Protein AF-A0A3M1NVS5-F1 (afdb_monomer_lite)

pLDDT: mean 94.29, std 5.71, range [61.38, 98.75]

Radius of gyration: 15.38 Å; chains: 1; bounding box: 34×31×48 Å

Foldseek 3Di:
DDDDPFDKDFDVPFDFFKFWPDADPDLVVLVVVQVPCFFDDPPTDGGRMGPPDDASIWMWTQDPVLWIKIKHWHDKDWDWDQPDPVGTDIDIDTDIDMDTDPVNGRGD

Sequence (108 aa):
RGEILGVFFTSWNLTPMFSLLDEISTPDSARMQFDELTEIPDSTIFYPQATPVRENQIWAVKTLKDTYAKILILETRAFIDCSNAGGPTPIGEATFEWVHQPDGSRKF

Secondary structure (DSSP, 8-state):
-PPP--EEEE-GGG---EEEEEE-SSHHHHHHHHHH--B--TTPPPBSEEEEE-TTEEEEEE-TTS-EEEEEEEEEEEEEE--STT--EEEEEEEEEEEEETTS-SB-

Structure (mmCIF, N/CA/C/O backbone):
data_AF-A0A3M1NVS5-F1
#
_entry.id   AF-A0A3M1NVS5-F1
#
loop_
_atom_site.group_PDB
_atom_site.id
_atom_site.type_symbol
_atom_site.label_atom_id
_atom_site.label_alt_id
_atom_site.label_comp_id
_atom_site.label_asym_id
_atom_site.label_entity_id
_atom_site.label_seq_id
_atom_site.pdbx_PDB_ins_code
_atom_site.Cartn_x
_atom_site.Cartn_y
_atom_site.Cartn_z
_atom_site.occupancy
_atom_site.B_iso_or_equiv
_atom_site.auth_seq_id
_atom_site.auth_comp_id
_atom_site.auth_asym_id
_atom_site.auth_atom_id
_atom_site.pdbx_PDB_model_num
ATOM 1 N N . ARG A 1 1 ? 17.181 10.205 -22.465 1.00 61.38 1 ARG A N 1
ATOM 2 C CA . ARG A 1 1 ? 16.199 9.102 -22.309 1.00 61.38 1 ARG A CA 1
ATOM 3 C C . ARG A 1 1 ? 15.896 9.029 -20.817 1.00 61.38 1 ARG A C 1
ATOM 5 O O . ARG A 1 1 ? 16.861 9.045 -20.069 1.00 61.38 1 ARG A O 1
ATOM 12 N N . GLY A 1 2 ? 14.631 9.105 -20.397 1.00 73.81 2 GLY A N 1
ATOM 13 C CA . GLY A 1 2 ? 14.269 9.035 -18.973 1.00 73.81 2 GLY A CA 1
ATOM 14 C C . GLY A 1 2 ? 14.313 7.597 -18.452 1.00 73.81 2 GLY A C 1
ATOM 15 O O . GLY A 1 2 ? 14.165 6.666 -19.243 1.00 73.81 2 GLY A O 1
ATOM 16 N N . GLU A 1 3 ? 14.536 7.438 -17.152 1.00 81.19 3 GLU A N 1
ATOM 17 C CA . GLU A 1 3 ? 14.472 6.160 -16.437 1.00 81.19 3 GLU A CA 1
ATOM 18 C C . GLU A 1 3 ? 13.087 5.999 -15.795 1.00 81.19 3 GLU A C 1
ATOM 20 O O . GLU A 1 3 ? 12.532 6.964 -15.265 1.00 81.19 3 GLU A O 1
ATOM 25 N N . ILE A 1 4 ? 12.511 4.796 -15.862 1.00 84.19 4 ILE A N 1
ATOM 26 C CA . ILE A 1 4 ? 11.286 4.471 -15.125 1.00 84.19 4 ILE A CA 1
ATOM 27 C C . ILE A 1 4 ? 11.684 4.120 -13.694 1.00 84.19 4 ILE A C 1
ATOM 29 O O . ILE A 1 4 ? 12.402 3.150 -13.478 1.00 84.19 4 ILE A O 1
ATOM 33 N N . LEU A 1 5 ? 11.187 4.890 -12.726 1.00 86.69 5 LEU A N 1
ATOM 34 C CA . LEU A 1 5 ? 11.532 4.721 -11.309 1.00 86.69 5 LEU A CA 1
ATOM 35 C C . LEU A 1 5 ? 10.638 3.709 -10.568 1.00 86.69 5 LEU A C 1
ATOM 37 O O . LEU A 1 5 ? 10.929 3.364 -9.426 1.00 86.69 5 LEU A O 1
ATOM 41 N N . GLY A 1 6 ? 9.563 3.239 -11.207 1.00 92.12 6 GLY A N 1
ATOM 42 C CA . GLY A 1 6 ? 8.622 2.268 -10.649 1.00 92.12 6 GLY A CA 1
ATOM 43 C C . GLY A 1 6 ? 7.188 2.789 -10.581 1.00 92.12 6 GLY A C 1
ATOM 44 O O . GLY A 1 6 ? 6.820 3.748 -11.262 1.00 92.12 6 GLY A O 1
ATOM 45 N N . VAL A 1 7 ? 6.377 2.124 -9.761 1.00 95.75 7 VAL A N 1
ATOM 46 C CA . VAL A 1 7 ? 4.965 2.452 -9.541 1.00 95.75 7 VAL A CA 1
ATOM 47 C C . VAL A 1 7 ? 4.830 3.396 -8.349 1.00 95.75 7 VAL A C 1
ATOM 49 O O . VAL A 1 7 ? 5.565 3.289 -7.366 1.00 95.75 7 VAL A O 1
ATOM 52 N N . PHE A 1 8 ? 3.871 4.313 -8.422 1.00 95.62 8 PHE A N 1
ATOM 53 C CA . PHE A 1 8 ? 3.420 5.103 -7.283 1.00 95.62 8 PHE A CA 1
ATOM 54 C C . PHE A 1 8 ? 1.893 5.155 -7.270 1.00 95.62 8 PHE A C 1
ATOM 56 O O . PHE A 1 8 ? 1.256 5.108 -8.325 1.00 95.62 8 PHE A O 1
ATOM 63 N N . PHE A 1 9 ? 1.302 5.288 -6.086 1.00 95.75 9 PHE A N 1
ATOM 64 C CA . PHE A 1 9 ? -0.117 5.612 -5.952 1.00 95.75 9 PHE A CA 1
ATOM 65 C C . PHE A 1 9 ? -0.268 7.077 -5.578 1.00 95.75 9 PHE A C 1
ATOM 67 O O . PHE A 1 9 ? 0.508 7.615 -4.791 1.00 95.75 9 PHE A O 1
ATOM 74 N N . THR A 1 10 ? -1.278 7.732 -6.140 1.00 95.06 10 THR A N 1
ATOM 75 C CA . THR A 1 10 ? -1.627 9.111 -5.801 1.00 95.06 10 THR A CA 1
ATOM 76 C C . THR A 1 10 ? -3.112 9.208 -5.536 1.00 95.06 10 THR A C 1
ATOM 78 O O . THR A 1 10 ? -3.924 8.530 -6.167 1.00 95.06 10 THR A O 1
ATOM 81 N N . SER A 1 11 ? -3.472 10.073 -4.602 1.00 92.00 11 SER A N 1
ATOM 82 C CA . SER A 1 11 ? -4.860 10.389 -4.324 1.00 92.00 11 SER A CA 1
ATOM 83 C C . SER A 1 11 ? -5.385 11.445 -5.289 1.00 92.00 11 SER A C 1
ATOM 85 O O . SER A 1 11 ? -4.631 12.223 -5.888 1.00 92.00 11 SER A O 1
ATOM 87 N N . TRP A 1 12 ? -6.710 11.513 -5.395 1.00 86.94 12 TRP A N 1
ATOM 88 C CA . TRP A 1 12 ? -7.371 12.640 -6.037 1.00 86.94 12 TRP A CA 1
ATOM 89 C C . TRP A 1 12 ? -7.082 13.938 -5.263 1.00 86.94 12 TRP A C 1
ATOM 91 O O . TRP A 1 12 ? -7.169 13.975 -4.030 1.00 86.94 12 TRP A O 1
ATOM 101 N N . ASN A 1 13 ? -6.741 15.005 -5.991 1.00 88.75 13 ASN A N 1
ATOM 102 C CA . ASN A 1 13 ? -6.412 16.331 -5.451 1.00 88.75 13 ASN A CA 1
ATOM 103 C C . ASN A 1 13 ? -5.298 16.358 -4.382 1.00 88.75 13 ASN A C 1
ATOM 105 O O . ASN A 1 13 ? -5.264 17.286 -3.579 1.00 88.75 13 ASN A O 1
ATOM 109 N N . LEU A 1 14 ? -4.389 15.372 -4.355 1.00 89.44 14 LEU A N 1
ATOM 110 C CA . LEU A 1 14 ? -3.298 15.300 -3.368 1.00 89.44 14 LEU A CA 1
ATOM 111 C C . LEU A 1 14 ? -3.802 15.322 -1.912 1.00 89.44 14 LEU A C 1
ATOM 113 O O . LEU A 1 14 ? -3.171 15.880 -1.015 1.00 89.44 14 LEU A O 1
ATOM 117 N N . THR A 1 15 ? -4.954 14.704 -1.665 1.00 94.69 15 THR A N 1
ATOM 118 C CA . THR A 1 15 ? -5.447 14.495 -0.301 1.00 94.69 15 THR A CA 1
ATOM 119 C C . THR A 1 15 ? -4.551 13.474 0.412 1.00 94.69 15 THR A C 1
ATOM 121 O O . THR A 1 15 ? -4.272 12.428 -0.175 1.00 94.69 15 THR A O 1
ATOM 124 N N . PRO A 1 16 ? -4.099 13.698 1.654 1.00 96.38 16 PRO A N 1
ATOM 125 C CA . PRO A 1 16 ? -3.303 12.708 2.374 1.00 96.38 16 PRO A CA 1
ATOM 126 C C . PRO A 1 16 ? -4.084 11.407 2.618 1.00 96.38 16 PRO A C 1
ATOM 128 O O . PRO A 1 16 ? -5.024 11.386 3.411 1.00 96.38 16 PRO A O 1
ATOM 131 N N . MET A 1 17 ? -3.714 10.332 1.916 1.00 96.69 17 MET A N 1
ATOM 132 C CA . MET A 1 17 ? -4.447 9.058 1.907 1.00 96.69 17 MET A CA 1
ATOM 133 C C . MET A 1 17 ? -3.577 7.834 2.169 1.00 96.69 17 MET A C 1
ATOM 135 O O . MET A 1 17 ? -4.130 6.796 2.500 1.00 96.69 17 MET A O 1
ATOM 139 N N . PHE A 1 18 ? -2.253 7.922 2.062 1.00 98.25 18 PHE A N 1
ATOM 140 C CA . PHE A 1 18 ? -1.372 6.756 2.156 1.00 98.25 18 PHE A CA 1
ATOM 141 C C . PHE A 1 18 ? -0.403 6.883 3.324 1.00 98.25 18 PHE A C 1
ATOM 143 O O . PHE A 1 18 ? 0.165 7.949 3.541 1.00 98.25 18 PHE A O 1
ATOM 150 N N . SER A 1 19 ? -0.174 5.799 4.054 1.00 98.31 19 SER A N 1
ATOM 151 C CA . SER A 1 19 ? 0.908 5.712 5.032 1.00 98.31 19 SER A CA 1
ATOM 152 C C . SER A 1 19 ? 1.575 4.352 4.928 1.00 98.31 19 SER A C 1
ATOM 154 O O . SER A 1 19 ? 0.882 3.335 4.942 1.00 98.31 19 SER A O 1
ATOM 156 N N . LEU A 1 20 ? 2.899 4.332 4.783 1.00 98.38 20 LEU A N 1
ATOM 157 C CA . LEU A 1 20 ? 3.661 3.088 4.814 1.00 98.38 20 LEU A CA 1
ATOM 158 C C . LEU A 1 20 ? 3.703 2.614 6.264 1.00 98.38 20 LEU A C 1
ATOM 160 O O . LEU A 1 20 ? 4.201 3.335 7.129 1.00 98.38 20 LEU A O 1
ATOM 164 N N . LEU A 1 21 ? 3.151 1.433 6.523 1.00 97.94 21 LEU A N 1
ATOM 165 C CA . LEU A 1 21 ? 3.166 0.835 7.853 1.00 97.94 21 LEU A CA 1
ATOM 166 C C . LEU A 1 21 ? 4.392 -0.050 8.039 1.00 97.94 21 LEU A C 1
ATOM 168 O O . LEU A 1 21 ? 5.010 0.003 9.097 1.00 97.94 21 LEU A O 1
ATOM 172 N N . ASP A 1 22 ? 4.736 -0.834 7.017 1.00 97.75 22 ASP A N 1
ATOM 173 C CA . ASP A 1 22 ? 5.889 -1.728 7.054 1.00 97.75 22 ASP A CA 1
ATOM 174 C C . ASP A 1 22 ? 6.363 -2.109 5.639 1.00 97.75 22 ASP A C 1
ATOM 176 O O . ASP A 1 22 ? 5.595 -2.046 4.676 1.00 97.75 22 ASP A O 1
ATOM 180 N N . GLU A 1 23 ? 7.623 -2.522 5.522 1.00 97.81 23 GLU A N 1
ATOM 181 C CA . GLU A 1 23 ? 8.229 -3.103 4.318 1.00 97.81 23 GLU A CA 1
ATOM 182 C C . GLU A 1 23 ? 9.034 -4.335 4.734 1.00 97.81 23 GLU A C 1
ATOM 184 O O . GLU A 1 23 ? 10.103 -4.235 5.339 1.00 97.81 23 GLU A O 1
ATOM 189 N N . ILE A 1 24 ? 8.501 -5.513 4.414 1.00 97.88 24 ILE A N 1
ATOM 190 C CA . ILE A 1 24 ? 9.045 -6.788 4.871 1.00 97.88 24 ILE A CA 1
ATOM 191 C C . ILE A 1 24 ? 9.897 -7.422 3.764 1.00 97.88 24 ILE A C 1
ATOM 193 O O . ILE A 1 24 ? 9.633 -7.283 2.575 1.00 97.88 24 ILE A O 1
ATOM 197 N N . SER A 1 25 ? 10.953 -8.143 4.135 1.00 95.94 25 SER A N 1
ATOM 198 C CA . SER A 1 25 ? 11.918 -8.688 3.172 1.00 95.94 25 SER A CA 1
ATOM 199 C C . SER A 1 25 ? 11.422 -9.896 2.372 1.00 95.94 25 SER A C 1
ATOM 201 O O . SER A 1 25 ? 11.975 -10.176 1.309 1.00 95.94 25 SER A O 1
ATOM 203 N N . THR A 1 26 ? 10.417 -10.629 2.860 1.00 96.94 26 THR A N 1
ATOM 204 C CA . THR A 1 26 ? 9.912 -11.849 2.213 1.00 96.94 26 THR A CA 1
ATOM 205 C C . THR A 1 26 ? 8.391 -11.813 2.047 1.00 96.94 26 THR A C 1
ATOM 207 O O . THR A 1 26 ? 7.701 -11.281 2.922 1.00 96.94 26 THR A O 1
ATOM 210 N N . PRO A 1 27 ? 7.846 -12.430 0.981 1.00 97.69 27 PRO A N 1
ATOM 211 C CA . PRO A 1 27 ? 6.399 -12.501 0.775 1.00 97.69 27 PRO A CA 1
ATOM 212 C C . PRO A 1 27 ? 5.645 -13.197 1.911 1.00 97.69 27 PRO A C 1
ATOM 214 O O . PRO A 1 27 ? 4.604 -12.709 2.344 1.00 97.69 27 PRO A O 1
ATOM 217 N N . ASP A 1 28 ? 6.178 -14.306 2.431 1.00 98.00 28 ASP A N 1
ATOM 218 C CA . ASP A 1 28 ? 5.518 -15.072 3.496 1.00 98.00 28 ASP A CA 1
ATOM 219 C C . ASP A 1 28 ? 5.439 -14.269 4.800 1.00 98.00 28 ASP A C 1
ATOM 221 O O . ASP A 1 28 ? 4.384 -14.203 5.431 1.00 98.00 28 ASP A O 1
ATOM 225 N N . SER A 1 29 ? 6.533 -13.604 5.189 1.00 98.12 29 SER A N 1
ATOM 226 C CA . SER A 1 29 ? 6.535 -12.748 6.378 1.00 98.12 29 SER A CA 1
ATOM 227 C C . SER A 1 29 ? 5.674 -11.500 6.181 1.00 98.12 29 SER A C 1
ATOM 229 O O . SER A 1 29 ? 5.037 -11.061 7.132 1.00 98.12 29 SER A O 1
ATOM 231 N N . ALA A 1 30 ? 5.603 -10.956 4.962 1.00 98.44 30 ALA A N 1
ATOM 232 C CA . ALA A 1 30 ? 4.740 -9.818 4.659 1.00 98.44 30 ALA A CA 1
ATOM 233 C C . ALA A 1 30 ? 3.254 -10.171 4.784 1.00 98.44 30 ALA A C 1
ATOM 235 O O . ALA A 1 30 ? 2.492 -9.403 5.364 1.00 98.44 30 ALA A O 1
ATOM 236 N N . ARG A 1 31 ? 2.849 -11.351 4.296 1.00 98.50 31 ARG A N 1
ATOM 237 C CA . ARG A 1 31 ? 1.481 -11.867 4.462 1.00 98.50 31 ARG A CA 1
ATOM 238 C C . ARG A 1 31 ? 1.138 -12.101 5.925 1.00 98.50 31 ARG A C 1
ATOM 240 O O . ARG A 1 31 ? 0.106 -11.630 6.381 1.00 98.50 31 ARG A O 1
ATOM 247 N N . MET A 1 32 ? 2.032 -12.742 6.675 1.00 98.38 32 MET A N 1
ATOM 248 C CA . MET A 1 32 ? 1.837 -12.956 8.111 1.00 98.38 32 MET A CA 1
ATOM 249 C C . MET A 1 32 ? 1.671 -11.626 8.864 1.00 98.38 32 MET A C 1
ATOM 251 O O . MET A 1 32 ? 0.706 -11.458 9.601 1.00 98.38 32 MET A O 1
ATOM 255 N N . GLN A 1 33 ? 2.548 -10.646 8.612 1.00 98.31 33 GLN A N 1
ATOM 256 C CA . GLN A 1 33 ? 2.451 -9.313 9.216 1.00 98.31 33 GLN A CA 1
ATOM 257 C C . GLN A 1 33 ? 1.169 -8.578 8.791 1.00 98.31 33 GLN A C 1
ATOM 259 O O . GLN A 1 33 ? 0.560 -7.867 9.591 1.00 98.31 33 GLN A O 1
ATOM 264 N N . PHE A 1 34 ? 0.744 -8.742 7.536 1.00 98.56 34 PHE A N 1
ATOM 265 C CA . PHE A 1 34 ? -0.506 -8.181 7.038 1.00 98.56 34 PHE A CA 1
ATOM 266 C C . PHE A 1 34 ? -1.714 -8.776 7.759 1.00 98.56 34 PHE A C 1
ATOM 268 O O . PHE A 1 34 ? -2.584 -8.013 8.173 1.00 98.56 34 PHE A O 1
ATOM 275 N N . ASP A 1 35 ? -1.758 -10.090 7.960 1.00 98.19 35 ASP A N 1
ATOM 276 C CA . ASP A 1 35 ? -2.845 -10.775 8.663 1.00 98.19 35 ASP A CA 1
ATOM 277 C C . ASP A 1 35 ? -2.896 -10.388 10.151 1.00 98.19 35 ASP A C 1
ATOM 279 O O . ASP A 1 35 ? -3.974 -10.108 10.678 1.00 98.19 35 ASP A O 1
ATOM 283 N N . GLU A 1 36 ? -1.737 -10.283 10.807 1.00 97.75 36 GLU A N 1
ATOM 284 C CA . GLU A 1 36 ? -1.607 -9.909 12.224 1.00 97.75 36 GLU A CA 1
ATOM 285 C C . GLU A 1 36 ? -1.881 -8.420 12.507 1.00 97.75 36 GLU A C 1
ATOM 287 O O . GLU A 1 36 ? -2.163 -8.044 13.647 1.00 97.75 36 GLU A O 1
ATOM 292 N N . LEU A 1 37 ? -1.832 -7.551 11.492 1.00 97.50 37 LEU A N 1
ATOM 293 C CA . LEU A 1 37 ? -2.135 -6.127 11.639 1.00 97.50 37 LEU A CA 1
ATOM 294 C C . LEU A 1 37 ? -3.640 -5.905 11.869 1.00 97.50 37 LEU A C 1
ATOM 296 O O . LEU A 1 37 ? -4.412 -5.732 10.923 1.00 97.50 37 LEU A O 1
ATOM 300 N N . THR A 1 38 ? -4.065 -5.860 13.128 1.00 97.06 38 THR A N 1
ATOM 301 C CA . THR A 1 38 ? -5.480 -5.685 13.504 1.00 97.06 38 THR A CA 1
ATOM 302 C C . THR A 1 38 ? -5.916 -4.229 13.647 1.00 97.06 38 THR A C 1
ATOM 304 O O . THR A 1 38 ? -7.105 -3.966 13.778 1.00 97.06 38 THR A O 1
ATOM 307 N N . GLU A 1 39 ? -4.990 -3.268 13.672 1.00 97.50 39 GLU A N 1
ATOM 308 C CA . GLU A 1 39 ? -5.315 -1.854 13.885 1.00 97.50 39 GLU A CA 1
ATOM 309 C C . GLU A 1 39 ? -4.285 -0.919 13.237 1.00 97.50 39 GLU A C 1
ATOM 311 O O . GLU A 1 39 ? -3.082 -1.166 13.303 1.00 97.50 39 GLU A O 1
ATOM 316 N N . ILE A 1 40 ? -4.750 0.182 12.640 1.00 97.12 40 ILE A N 1
ATOM 317 C CA . ILE A 1 40 ? -3.886 1.302 12.245 1.00 97.12 40 ILE A CA 1
ATOM 318 C C . ILE A 1 40 ? -3.640 2.187 13.478 1.00 97.12 40 ILE A C 1
ATOM 320 O O . ILE A 1 40 ? -4.608 2.727 14.018 1.00 97.12 40 ILE A O 1
ATOM 324 N N . PRO A 1 41 ? -2.382 2.427 13.893 1.00 95.00 41 PRO A N 1
ATOM 325 C CA . PRO A 1 41 ? -2.083 3.301 15.026 1.00 95.00 41 PRO A CA 1
ATOM 326 C C . PRO A 1 41 ? -2.682 4.707 14.883 1.00 95.00 41 PRO A C 1
ATOM 328 O O . PRO A 1 41 ? -2.671 5.305 13.806 1.00 95.00 41 PRO A O 1
ATOM 331 N N . ASP A 1 42 ? -3.150 5.300 15.982 1.00 93.56 42 ASP A N 1
ATOM 332 C CA . ASP A 1 42 ? -3.669 6.678 15.966 1.00 93.56 42 ASP A CA 1
ATOM 333 C C . ASP A 1 42 ? -2.618 7.706 15.519 1.00 93.56 42 ASP A C 1
ATOM 335 O O . ASP A 1 42 ? -2.952 8.695 14.863 1.00 93.56 42 ASP A O 1
ATOM 339 N N . SER A 1 43 ? -1.342 7.429 15.802 1.00 95.31 43 SER A N 1
ATOM 340 C CA . SER A 1 43 ? -0.185 8.245 15.425 1.00 95.31 43 SER A CA 1
ATOM 341 C C . SER A 1 43 ? 0.200 8.167 13.942 1.00 95.31 43 SER A C 1
ATOM 343 O O . SER A 1 43 ? 1.116 8.876 13.526 1.00 95.31 43 SER A O 1
ATOM 345 N N . THR A 1 44 ? -0.466 7.335 13.133 1.00 96.94 44 THR A N 1
ATOM 346 C CA . THR A 1 44 ? -0.162 7.177 11.704 1.00 96.94 44 THR A CA 1
ATOM 347 C C . THR A 1 44 ? -0.335 8.492 10.939 1.00 96.94 44 THR A C 1
ATOM 349 O O . THR A 1 44 ? -1.419 9.081 10.903 1.00 96.94 44 THR A O 1
ATOM 352 N N . ILE A 1 45 ? 0.742 8.929 10.282 1.00 97.38 45 ILE A N 1
ATOM 353 C CA . ILE A 1 45 ? 0.780 10.127 9.435 1.00 97.38 45 ILE A CA 1
ATOM 354 C C . ILE A 1 45 ? 0.515 9.714 7.988 1.00 97.38 45 ILE A C 1
ATOM 356 O O . ILE A 1 45 ? 1.194 8.838 7.455 1.00 97.38 45 ILE A O 1
ATOM 360 N N . PHE A 1 46 ? -0.459 10.360 7.349 1.00 97.19 46 PHE A N 1
ATOM 361 C CA . PHE A 1 46 ? -0.820 10.102 5.957 1.00 97.19 46 PHE A CA 1
ATOM 362 C C . PHE A 1 46 ? -0.191 11.131 5.015 1.00 97.19 46 PHE A C 1
ATOM 364 O O . PHE A 1 46 ? -0.039 12.305 5.353 1.00 97.19 46 PHE A O 1
ATOM 371 N N . TYR A 1 47 ? 0.106 10.682 3.802 1.00 97.44 47 TYR A N 1
ATOM 372 C CA . TYR A 1 47 ? 0.718 11.431 2.715 1.00 97.44 47 TYR A CA 1
ATOM 373 C C . TYR A 1 47 ? -0.146 11.335 1.452 1.00 97.44 47 TYR A C 1
ATOM 375 O O . TYR A 1 47 ? -0.926 10.391 1.291 1.00 97.44 47 TYR A O 1
ATOM 383 N N . PRO A 1 48 ? -0.051 12.311 0.535 1.00 96.62 48 PRO A N 1
ATOM 384 C CA . PRO A 1 48 ? -0.849 12.311 -0.692 1.00 96.62 48 PRO A CA 1
ATOM 385 C C . PRO A 1 48 ? -0.466 11.208 -1.683 1.00 96.62 48 PRO A C 1
ATOM 387 O O . PRO A 1 48 ? -1.241 10.897 -2.588 1.00 96.62 48 PRO A O 1
ATOM 390 N N . GLN A 1 49 ? 0.725 10.632 -1.526 1.00 96.31 49 GLN A N 1
ATOM 391 C CA . GLN A 1 49 ? 1.292 9.655 -2.444 1.00 96.31 49 GLN A CA 1
ATOM 392 C C . GLN A 1 49 ? 1.933 8.500 -1.678 1.00 96.31 49 GLN A C 1
ATOM 394 O O . GLN A 1 49 ? 2.558 8.715 -0.641 1.00 96.31 49 GLN A O 1
ATOM 399 N N . ALA A 1 50 ? 1.817 7.297 -2.235 1.00 96.88 50 ALA A N 1
ATOM 400 C CA . ALA A 1 50 ? 2.660 6.158 -1.903 1.00 96.88 50 ALA A CA 1
ATOM 401 C C . ALA A 1 50 ? 3.758 6.079 -2.967 1.00 96.88 50 ALA A C 1
ATOM 403 O O . ALA A 1 50 ? 3.473 5.753 -4.120 1.00 96.88 50 ALA A O 1
ATOM 404 N N . THR A 1 51 ? 4.989 6.460 -2.622 1.00 93.44 51 THR A N 1
ATOM 405 C CA . THR A 1 51 ? 6.103 6.499 -3.578 1.00 93.44 51 THR A CA 1
ATOM 406 C C . THR A 1 51 ? 7.436 6.139 -2.906 1.00 93.44 51 THR A C 1
ATOM 408 O O . THR A 1 51 ? 7.813 6.802 -1.937 1.00 93.44 51 THR A O 1
ATOM 411 N N . PRO A 1 52 ? 8.165 5.115 -3.397 1.00 93.00 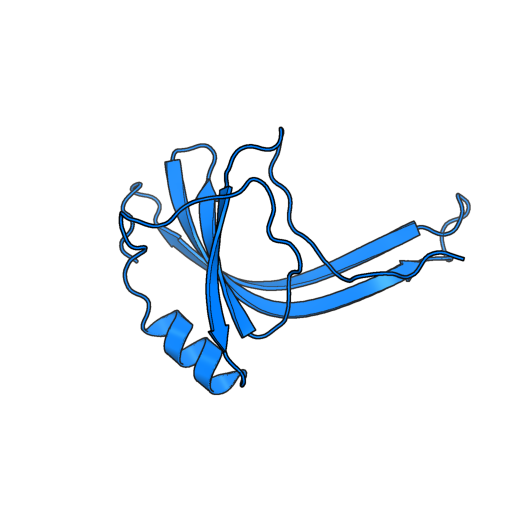52 PRO A N 1
ATOM 412 C CA . PRO A 1 52 ? 7.739 4.126 -4.395 1.00 93.00 52 PRO A CA 1
ATOM 413 C C . PRO A 1 52 ? 6.787 3.074 -3.797 1.00 93.00 52 PRO A C 1
ATOM 415 O O . PRO A 1 52 ? 6.855 2.780 -2.606 1.00 93.00 52 PRO A O 1
ATOM 418 N N . VAL A 1 53 ? 5.953 2.468 -4.644 1.00 97.19 53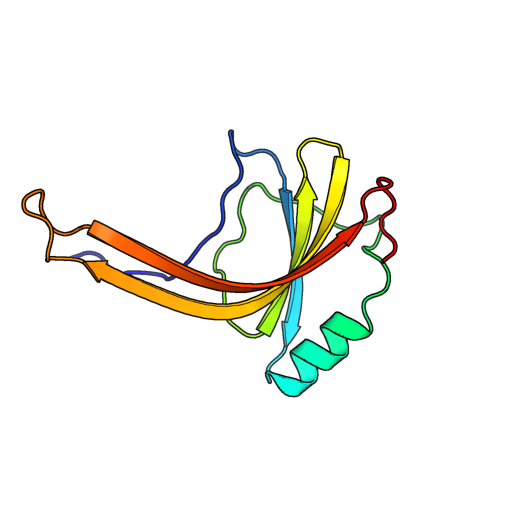 VAL A N 1
ATOM 419 C CA . VAL A 1 53 ? 5.202 1.242 -4.327 1.00 97.19 53 VAL A CA 1
ATOM 420 C C . VAL A 1 53 ? 6.050 0.038 -4.737 1.00 97.19 53 VAL A C 1
ATOM 422 O O . VAL A 1 53 ? 6.473 -0.067 -5.893 1.00 97.19 53 VAL A O 1
ATOM 425 N N . ARG A 1 54 ? 6.312 -0.865 -3.791 1.00 97.44 54 ARG A N 1
ATOM 426 C CA . ARG A 1 54 ? 7.143 -2.066 -3.961 1.00 97.44 54 ARG A CA 1
ATOM 427 C C . ARG A 1 54 ? 6.482 -3.282 -3.330 1.00 97.44 54 ARG A C 1
ATOM 429 O O . ARG A 1 54 ? 5.640 -3.138 -2.450 1.00 97.44 54 ARG A O 1
ATOM 436 N N . GLU A 1 55 ? 6.887 -4.461 -3.786 1.00 98.31 55 GLU A N 1
ATOM 437 C CA . GLU A 1 55 ? 6.483 -5.744 -3.207 1.00 98.31 55 GLU A CA 1
ATOM 438 C C . GLU A 1 55 ? 6.751 -5.788 -1.699 1.00 98.31 55 GLU A C 1
ATOM 440 O O . GLU A 1 55 ? 7.702 -5.176 -1.212 1.00 98.31 55 GLU A O 1
ATOM 445 N N . ASN A 1 56 ? 5.909 -6.525 -0.974 1.00 98.56 56 ASN A N 1
ATOM 446 C CA . ASN A 1 56 ? 6.004 -6.758 0.470 1.00 98.56 56 ASN A CA 1
ATOM 447 C C . ASN A 1 56 ? 5.850 -5.503 1.348 1.00 98.56 56 ASN A C 1
ATOM 449 O O . ASN A 1 56 ? 6.132 -5.542 2.547 1.00 98.56 56 ASN A O 1
ATOM 453 N N . GLN A 1 57 ? 5.376 -4.396 0.774 1.00 98.75 57 GLN A N 1
ATOM 454 C CA . GLN A 1 57 ? 4.972 -3.221 1.537 1.00 98.75 57 GLN A CA 1
ATOM 455 C C . GLN A 1 57 ? 3.525 -3.343 2.012 1.00 98.75 57 GLN A C 1
ATOM 457 O O . GLN A 1 57 ? 2.631 -3.696 1.236 1.00 98.75 57 GLN A O 1
ATOM 462 N N . ILE A 1 58 ? 3.289 -2.961 3.265 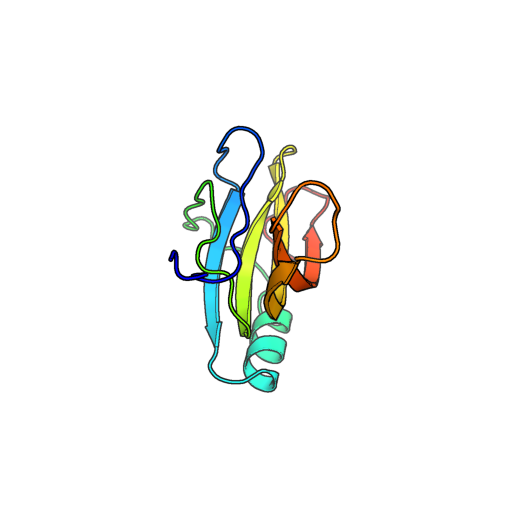1.00 98.62 58 ILE A N 1
ATOM 463 C CA . ILE A 1 58 ? 1.959 -2.823 3.850 1.00 98.62 58 ILE A CA 1
ATOM 464 C C . ILE A 1 58 ? 1.648 -1.338 3.994 1.00 98.62 58 ILE A C 1
ATOM 466 O O . ILE A 1 58 ? 2.369 -0.594 4.661 1.00 98.62 58 ILE A O 1
ATOM 470 N N . TRP A 1 59 ? 0.542 -0.905 3.398 1.00 98.62 59 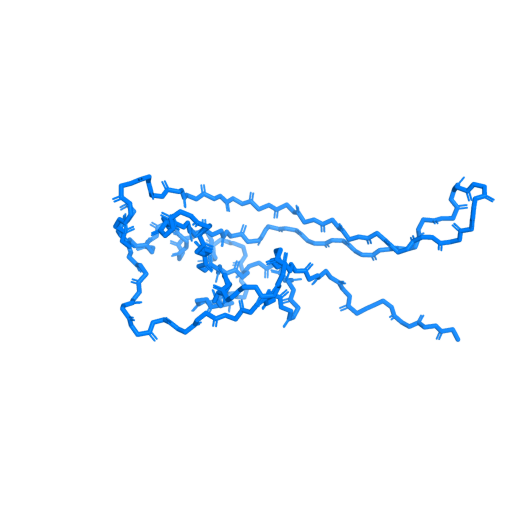TRP A N 1
ATOM 471 C CA . TRP A 1 59 ? 0.103 0.484 3.442 1.00 98.62 59 TRP A CA 1
ATOM 472 C C . TRP A 1 59 ? -1.236 0.612 4.158 1.00 98.62 59 TRP A C 1
ATOM 474 O O . TRP A 1 59 ? -2.183 -0.114 3.858 1.00 98.62 59 TRP A O 1
ATOM 484 N N . ALA A 1 60 ? -1.347 1.599 5.044 1.00 98.31 60 ALA A N 1
ATOM 485 C CA . ALA A 1 60 ? -2.631 2.145 5.452 1.00 98.31 60 ALA A CA 1
ATOM 486 C C . ALA A 1 60 ? -3.156 3.074 4.356 1.00 98.31 60 ALA A C 1
ATOM 488 O O . ALA A 1 60 ? -2.441 3.956 3.871 1.00 98.31 60 ALA A O 1
ATOM 489 N N . VAL A 1 61 ? -4.433 2.915 4.021 1.00 97.38 61 VAL A N 1
ATOM 490 C CA . VAL A 1 61 ? -5.149 3.747 3.059 1.00 97.38 61 VAL A CA 1
ATOM 491 C C . VAL A 1 61 ? -6.347 4.391 3.743 1.00 97.38 61 VAL A C 1
ATOM 493 O O . VAL A 1 61 ? -7.236 3.707 4.246 1.00 97.38 61 VAL A O 1
ATOM 496 N N . LYS A 1 62 ? -6.390 5.721 3.744 1.00 96.19 62 LYS A N 1
ATOM 497 C CA . LYS A 1 62 ? -7.536 6.505 4.199 1.00 96.19 62 LYS A CA 1
ATOM 498 C C . LYS A 1 62 ? -8.393 6.899 3.000 1.00 96.19 62 LYS A C 1
ATOM 500 O O . LYS A 1 62 ? -7.919 7.525 2.057 1.00 96.19 62 LYS A O 1
ATOM 505 N N . THR A 1 63 ? -9.668 6.539 3.037 1.00 92.88 63 THR A N 1
ATOM 506 C CA . THR A 1 63 ? -10.639 6.863 1.982 1.00 92.88 63 THR A CA 1
ATOM 507 C C . THR A 1 63 ? -11.174 8.294 2.112 1.00 92.88 63 THR A C 1
ATOM 509 O O . THR A 1 63 ? -11.110 8.905 3.177 1.00 92.88 63 THR A O 1
ATOM 512 N N . LEU A 1 64 ? -11.819 8.803 1.055 1.00 91.00 64 LEU A N 1
ATOM 513 C CA . LEU A 1 64 ? -12.523 10.099 1.074 1.00 91.00 64 LEU A CA 1
ATOM 514 C C . LEU A 1 64 ? -13.680 10.180 2.083 1.00 91.00 64 LEU A C 1
ATOM 516 O O . LEU A 1 64 ? -14.142 11.275 2.383 1.00 91.00 64 LEU A O 1
ATOM 520 N N . LYS A 1 65 ? -14.177 9.038 2.570 1.00 91.81 65 LYS A N 1
ATOM 521 C CA . LYS A 1 65 ? -15.272 8.961 3.549 1.00 91.81 65 LYS A CA 1
ATOM 522 C C . LYS A 1 65 ? -14.765 8.777 4.982 1.00 91.81 65 LYS A C 1
ATOM 524 O O . LYS A 1 65 ? -15.518 8.306 5.823 1.00 91.81 65 LYS A O 1
ATOM 529 N N . ASP A 1 66 ? -13.485 9.057 5.228 1.00 90.69 66 ASP A N 1
ATOM 530 C CA . ASP A 1 66 ? -12.816 8.835 6.516 1.00 90.69 66 ASP A CA 1
ATOM 531 C C . ASP A 1 66 ? -12.874 7.376 7.023 1.00 90.69 66 ASP A C 1
ATOM 533 O O . ASP A 1 66 ? -12.678 7.115 8.203 1.00 90.69 66 ASP A O 1
ATOM 537 N N . THR A 1 67 ? -13.078 6.408 6.121 1.00 96.12 67 THR A N 1
ATOM 538 C CA . THR A 1 67 ? -12.881 4.973 6.405 1.00 96.12 67 THR A CA 1
ATOM 539 C C . THR A 1 67 ? -11.468 4.523 6.055 1.00 96.12 67 THR A C 1
ATOM 541 O O . THR A 1 67 ? -10.798 5.184 5.252 1.00 96.12 67 THR A O 1
ATOM 544 N N . TYR A 1 68 ? -11.029 3.402 6.624 1.00 97.31 68 TYR A N 1
ATOM 545 C CA . TYR A 1 68 ? -9.655 2.925 6.522 1.00 97.31 68 TYR A CA 1
ATOM 546 C C . TYR A 1 68 ? -9.567 1.560 5.845 1.00 97.31 68 TYR A C 1
ATOM 548 O O . TYR A 1 68 ? -10.456 0.722 5.969 1.00 97.31 68 TYR A O 1
ATOM 556 N N . ALA A 1 69 ? -8.470 1.329 5.139 1.00 97.50 69 ALA A N 1
ATOM 557 C CA . ALA A 1 69 ? -8.086 0.029 4.622 1.00 97.50 69 ALA A CA 1
ATOM 558 C C . ALA A 1 69 ? -6.601 -0.223 4.894 1.00 97.50 69 ALA A C 1
ATOM 560 O O . ALA A 1 69 ? -5.822 0.722 5.044 1.00 97.50 69 ALA A O 1
ATOM 561 N N . LYS A 1 70 ? -6.207 -1.492 4.916 1.00 98.00 70 LYS A N 1
ATOM 562 C CA . LYS A 1 70 ? -4.815 -1.911 4.745 1.00 98.00 70 LYS A CA 1
ATOM 563 C C . LYS A 1 70 ? -4.681 -2.605 3.397 1.00 98.00 70 LYS A C 1
ATOM 565 O O . LYS A 1 70 ? -5.592 -3.329 2.993 1.00 98.00 70 LYS A O 1
ATOM 570 N N . ILE A 1 71 ? -3.561 -2.391 2.716 1.00 98.56 71 ILE A N 1
ATOM 571 C CA . ILE A 1 71 ? -3.201 -3.132 1.505 1.00 98.56 71 ILE A CA 1
ATOM 572 C C . ILE A 1 71 ? -1.812 -3.748 1.656 1.00 98.56 71 ILE A C 1
ATOM 574 O O . ILE A 1 71 ? -0.934 -3.119 2.245 1.00 98.56 71 ILE A O 1
ATOM 578 N N . LEU A 1 72 ? -1.620 -4.945 1.107 1.00 98.75 72 LEU A N 1
ATOM 579 C CA . LEU A 1 72 ? -0.319 -5.595 0.958 1.00 98.75 72 LEU A CA 1
ATOM 580 C C . LEU A 1 72 ? 0.019 -5.670 -0.527 1.00 98.75 72 LEU A C 1
ATOM 582 O O . LEU A 1 72 ? -0.725 -6.267 -1.305 1.00 98.75 72 LEU A O 1
ATOM 586 N N . ILE A 1 73 ? 1.147 -5.086 -0.921 1.00 98.75 73 ILE A N 1
ATOM 587 C CA . ILE A 1 73 ? 1.607 -5.119 -2.309 1.00 98.75 73 ILE A CA 1
ATOM 588 C C . ILE A 1 73 ? 2.254 -6.472 -2.602 1.00 98.75 73 ILE A C 1
ATOM 590 O O . ILE A 1 73 ? 3.240 -6.847 -1.971 1.00 98.75 73 ILE A O 1
ATOM 594 N N . LEU A 1 74 ? 1.714 -7.186 -3.586 1.00 98.38 74 LEU A N 1
ATOM 595 C CA . LEU A 1 74 ? 2.192 -8.506 -3.995 1.00 98.38 74 LEU A CA 1
ATOM 596 C C . LEU A 1 74 ? 3.153 -8.446 -5.181 1.00 98.38 74 LEU A C 1
ATOM 598 O O . LEU A 1 74 ? 4.097 -9.220 -5.237 1.00 98.38 74 LEU A O 1
ATOM 602 N N . GLU A 1 75 ? 2.891 -7.555 -6.134 1.00 98.00 75 GLU A N 1
ATOM 603 C CA . GLU A 1 75 ? 3.686 -7.418 -7.355 1.00 98.00 75 GLU A CA 1
ATOM 604 C C . GLU A 1 75 ? 3.594 -5.980 -7.861 1.00 98.00 75 GLU A C 1
ATOM 606 O O . GLU A 1 75 ? 2.519 -5.373 -7.799 1.00 98.00 75 GLU A O 1
ATOM 611 N N . THR A 1 76 ? 4.691 -5.448 -8.406 1.00 97.50 76 THR A N 1
ATOM 612 C CA . THR A 1 76 ? 4.667 -4.207 -9.188 1.00 97.50 76 THR A CA 1
ATOM 613 C C . THR A 1 76 ? 5.410 -4.363 -10.509 1.00 97.50 76 THR A C 1
ATOM 615 O O . THR A 1 76 ? 6.453 -5.007 -10.597 1.00 97.50 76 THR A O 1
ATOM 618 N N . ARG A 1 77 ? 4.882 -3.750 -11.572 1.00 96.06 77 ARG A N 1
ATOM 619 C CA . ARG A 1 77 ? 5.530 -3.693 -12.888 1.00 96.06 77 ARG A CA 1
ATOM 620 C C . ARG A 1 77 ? 5.459 -2.281 -13.424 1.00 96.06 77 ARG A C 1
ATOM 622 O O . ARG A 1 77 ? 4.417 -1.641 -13.355 1.00 96.06 77 ARG A O 1
ATOM 629 N N . ALA A 1 78 ? 6.558 -1.793 -13.984 1.00 94.19 78 ALA A N 1
ATOM 630 C CA . ALA A 1 78 ? 6.587 -0.495 -14.637 1.00 94.19 78 ALA A CA 1
ATOM 631 C C . ALA A 1 78 ? 7.345 -0.604 -15.961 1.00 94.19 78 ALA A C 1
ATOM 633 O O . ALA A 1 78 ? 8.480 -1.081 -15.998 1.00 94.19 78 ALA A O 1
ATOM 634 N N . PHE A 1 79 ? 6.711 -0.201 -17.058 1.00 91.50 79 PHE A N 1
ATOM 635 C CA . PHE A 1 79 ? 7.256 -0.358 -18.406 1.00 91.50 79 PHE A CA 1
ATOM 636 C C . PHE A 1 79 ? 6.753 0.739 -19.347 1.00 91.50 79 PHE A C 1
ATOM 638 O O . PHE A 1 79 ? 5.825 1.482 -19.033 1.00 91.50 79 PHE A O 1
ATOM 645 N N . ILE A 1 80 ? 7.399 0.865 -20.508 1.00 91.19 80 ILE A N 1
ATOM 646 C CA . ILE A 1 80 ? 6.923 1.725 -21.593 1.00 91.19 80 ILE A CA 1
ATOM 647 C C . ILE A 1 80 ? 6.151 0.861 -22.584 1.00 91.19 80 ILE A C 1
ATOM 649 O O . ILE A 1 80 ? 6.729 -0.035 -23.200 1.00 91.19 80 ILE A O 1
ATOM 653 N N . ASP A 1 81 ? 4.874 1.162 -22.772 1.00 89.88 81 ASP A N 1
ATOM 654 C CA . ASP A 1 81 ? 4.076 0.603 -23.853 1.00 89.88 81 ASP A CA 1
ATOM 655 C C . ASP A 1 81 ? 4.265 1.436 -25.130 1.00 89.88 81 ASP A C 1
ATOM 657 O O . ASP A 1 81 ? 3.953 2.627 -25.174 1.00 89.88 81 ASP A O 1
ATOM 661 N N . CYS A 1 82 ? 4.792 0.803 -26.177 1.00 89.81 82 CYS A N 1
ATOM 662 C CA . CYS A 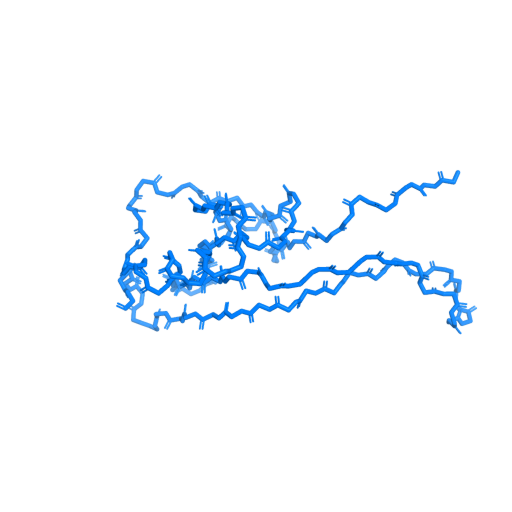1 82 ? 4.995 1.402 -27.498 1.00 89.81 82 CYS A CA 1
ATOM 663 C C . CYS A 1 82 ? 3.951 0.944 -28.532 1.00 89.81 82 CYS A C 1
ATOM 665 O O . CYS A 1 82 ? 4.108 1.245 -29.714 1.00 89.81 82 CYS A O 1
ATOM 667 N N . SER A 1 83 ? 2.930 0.182 -28.129 1.00 88.75 83 SER A N 1
ATOM 668 C CA . SER A 1 83 ? 1.941 -0.399 -29.046 1.00 88.75 83 SER A CA 1
ATOM 669 C C . SER A 1 83 ? 0.890 0.606 -29.538 1.00 88.75 83 SER A C 1
ATOM 671 O O . SER A 1 83 ? 0.296 0.408 -30.598 1.00 88.75 83 SER A O 1
ATOM 673 N N . ASN A 1 84 ? 0.692 1.715 -28.818 1.00 82.38 84 ASN A N 1
ATOM 674 C CA . ASN A 1 84 ? -0.268 2.756 -29.177 1.00 82.38 84 ASN A CA 1
ATOM 675 C C . ASN A 1 84 ? 0.264 3.713 -30.257 1.00 82.38 84 ASN A C 1
ATOM 677 O O . ASN A 1 84 ? 1.371 4.244 -30.164 1.00 82.38 84 ASN A O 1
ATOM 681 N N . ALA A 1 85 ? -0.587 4.041 -31.236 1.00 79.25 85 ALA A N 1
ATOM 682 C CA . ALA A 1 85 ? -0.268 4.971 -32.329 1.00 79.25 85 ALA A CA 1
ATOM 683 C C . ALA A 1 85 ? 0.066 6.408 -31.864 1.00 79.25 85 ALA A C 1
ATOM 685 O O . ALA A 1 85 ? 0.649 7.179 -32.622 1.00 79.25 85 ALA A O 1
ATOM 686 N N . GLY A 1 86 ? -0.291 6.769 -30.624 1.00 84.31 86 GLY A N 1
ATOM 687 C CA . GLY A 1 86 ? -0.003 8.069 -30.006 1.00 84.31 86 GLY A CA 1
ATOM 688 C C . GLY A 1 86 ? 1.408 8.218 -29.421 1.00 84.31 86 GLY A C 1
ATOM 689 O O . GLY A 1 86 ? 1.753 9.310 -28.975 1.00 84.31 86 GLY A O 1
ATOM 690 N N . GLY A 1 87 ? 2.225 7.158 -29.436 1.00 83.75 87 GLY A N 1
ATOM 691 C CA . GLY A 1 87 ? 3.603 7.165 -28.939 1.00 83.75 87 GLY A CA 1
ATOM 692 C C . GLY A 1 87 ? 3.810 6.409 -27.616 1.00 83.75 87 GLY A C 1
ATOM 693 O O . GLY A 1 87 ? 2.864 5.850 -27.058 1.00 83.75 87 GLY A O 1
ATOM 694 N N . PRO A 1 88 ? 5.062 6.365 -27.115 1.00 87.69 88 PRO A N 1
ATOM 695 C CA . PRO A 1 88 ? 5.422 5.586 -25.934 1.00 87.69 88 PRO A CA 1
ATOM 696 C C . PRO A 1 88 ? 4.704 6.089 -24.676 1.00 87.69 88 PRO A C 1
ATOM 698 O O . PRO A 1 88 ? 4.822 7.262 -24.323 1.00 87.69 88 PRO A O 1
ATOM 701 N N . THR A 1 89 ? 3.994 5.200 -23.985 1.00 90.62 89 THR A N 1
ATOM 702 C CA . THR A 1 89 ? 3.210 5.514 -22.782 1.00 90.62 89 THR A CA 1
ATOM 703 C C . THR A 1 89 ? 3.801 4.793 -21.568 1.00 90.62 89 THR A C 1
ATOM 705 O O . THR A 1 89 ? 3.953 3.574 -21.619 1.00 90.62 89 THR A O 1
ATOM 708 N N . PRO A 1 90 ? 4.156 5.491 -20.474 1.00 90.31 90 PRO A N 1
ATOM 709 C CA . PRO A 1 90 ? 4.564 4.827 -19.243 1.00 90.31 90 PRO A CA 1
ATOM 710 C C . PRO A 1 90 ? 3.354 4.182 -18.563 1.00 90.31 90 PRO A C 1
ATOM 712 O O . PRO A 1 90 ? 2.351 4.848 -18.311 1.00 90.31 90 PRO A O 1
ATOM 715 N N . ILE A 1 91 ? 3.471 2.896 -18.250 1.00 91.50 91 ILE A N 1
ATOM 716 C CA . ILE A 1 91 ? 2.456 2.103 -17.557 1.00 91.50 91 ILE A CA 1
ATOM 717 C C . ILE A 1 91 ? 3.040 1.607 -16.236 1.00 91.50 91 ILE A C 1
ATOM 719 O O . ILE A 1 91 ? 4.189 1.165 -16.186 1.00 91.50 91 ILE A O 1
ATOM 723 N N . GLY A 1 92 ? 2.238 1.698 -15.176 1.00 93.69 92 GLY A N 1
ATOM 724 C CA . GLY A 1 92 ? 2.509 1.100 -13.875 1.00 93.69 92 GLY A CA 1
ATOM 725 C C . GLY A 1 92 ? 1.368 0.165 -13.486 1.00 93.69 92 GLY A C 1
ATOM 726 O O . GLY A 1 92 ? 0.209 0.572 -13.502 1.00 93.69 92 GLY A O 1
ATOM 727 N N . GLU A 1 93 ? 1.698 -1.070 -13.134 1.00 96.06 93 GLU A N 1
ATOM 728 C CA . GLU A 1 93 ? 0.769 -2.100 -12.677 1.00 96.06 93 GLU A CA 1
ATOM 729 C C . GLU A 1 93 ? 1.141 -2.515 -11.255 1.00 96.06 93 GLU A C 1
ATOM 731 O O . GLU A 1 93 ? 2.322 -2.640 -10.927 1.00 96.06 93 GLU A O 1
ATOM 736 N N . ALA A 1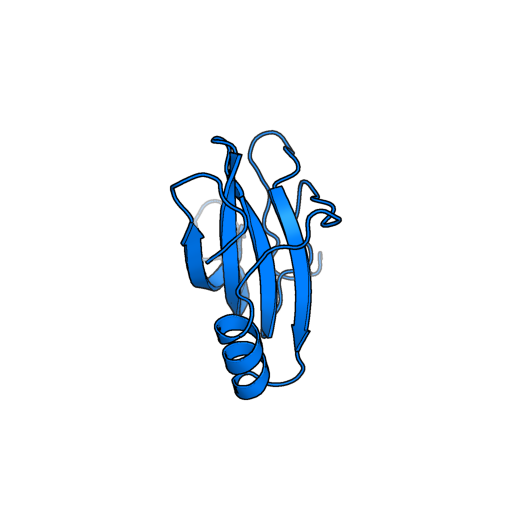 94 ? 0.138 -2.748 -10.413 1.00 97.50 94 ALA A N 1
ATOM 737 C CA . ALA A 1 94 ? 0.335 -3.301 -9.084 1.00 97.50 94 ALA A CA 1
ATOM 738 C C . ALA A 1 94 ? -0.773 -4.301 -8.756 1.00 97.50 94 ALA A C 1
ATOM 740 O O . ALA A 1 94 ? -1.953 -4.015 -8.966 1.00 97.50 94 ALA A O 1
ATOM 741 N N . THR A 1 95 ? -0.383 -5.439 -8.194 1.00 98.44 95 THR A N 1
ATOM 742 C CA . THR A 1 95 ? -1.294 -6.433 -7.621 1.00 98.44 95 THR A CA 1
ATOM 743 C C . THR A 1 95 ? -1.195 -6.337 -6.106 1.00 98.44 95 THR A C 1
ATOM 745 O O . THR A 1 95 ? -0.089 -6.294 -5.566 1.00 98.44 95 THR A O 1
ATOM 748 N N . PHE A 1 96 ? -2.327 -6.293 -5.407 1.00 98.50 96 PHE A N 1
ATOM 749 C CA . PHE A 1 96 ? -2.347 -6.180 -3.951 1.00 98.50 96 PHE A CA 1
ATOM 750 C C . PHE A 1 96 ? -3.544 -6.896 -3.322 1.00 98.50 96 PHE A C 1
ATOM 752 O O . PHE A 1 96 ? -4.619 -6.991 -3.916 1.00 98.50 96 PHE A O 1
ATOM 759 N N . GLU A 1 97 ? -3.346 -7.368 -2.096 1.00 98.19 97 GLU A N 1
ATOM 760 C CA . GLU A 1 97 ? -4.409 -7.807 -1.189 1.00 98.19 97 GLU A CA 1
ATOM 761 C C . GLU A 1 97 ? -4.896 -6.616 -0.361 1.00 98.19 97 GLU A C 1
ATOM 763 O O . GLU A 1 97 ? -4.159 -5.648 -0.164 1.00 98.19 97 GLU A O 1
ATOM 768 N N . TRP A 1 98 ? -6.145 -6.653 0.107 1.00 97.88 98 TRP A N 1
ATOM 769 C CA . TRP A 1 98 ? -6.723 -5.549 0.868 1.00 97.88 98 TRP A CA 1
ATOM 770 C C . TRP A 1 98 ? -7.749 -6.015 1.898 1.00 97.88 98 TRP A C 1
ATOM 772 O O . TRP A 1 98 ? -8.475 -6.983 1.685 1.00 97.88 98 TRP A O 1
ATOM 782 N N . VAL A 1 99 ? -7.835 -5.265 2.996 1.00 97.75 99 VAL A N 1
ATOM 783 C CA . VAL A 1 99 ? -8.920 -5.347 3.980 1.00 97.75 99 VAL A CA 1
ATOM 784 C C . VAL A 1 99 ? -9.443 -3.935 4.204 1.00 97.75 99 VAL A C 1
ATOM 786 O O . VAL A 1 99 ? -8.663 -3.023 4.476 1.00 97.75 99 VAL A O 1
ATOM 789 N N . HIS A 1 100 ? -10.754 -3.740 4.067 1.00 96.19 100 HIS A N 1
ATOM 790 C CA . HIS A 1 100 ? -11.427 -2.455 4.277 1.00 96.19 100 HIS A CA 1
ATOM 791 C C . HIS A 1 100 ? -12.298 -2.520 5.519 1.00 96.19 100 HIS A C 1
ATOM 793 O O . HIS A 1 100 ? -13.079 -3.457 5.669 1.00 96.19 100 HIS A O 1
ATOM 799 N N . GLN A 1 101 ? -12.204 -1.488 6.351 1.00 95.94 101 GLN A N 1
ATOM 800 C CA . GLN A 1 101 ? -13.058 -1.311 7.508 1.00 95.94 101 GLN A CA 1
ATOM 801 C C . GLN A 1 101 ? -14.160 -0.281 7.204 1.00 95.94 101 GLN A C 1
ATOM 803 O O . GLN A 1 101 ? -13.882 0.921 7.129 1.00 95.94 101 GLN A O 1
ATOM 808 N N . PRO A 1 102 ? -15.423 -0.708 7.016 1.00 93.00 102 PRO A N 1
ATOM 809 C CA . PRO A 1 102 ? -16.482 0.166 6.514 1.00 93.00 102 PRO A CA 1
ATOM 810 C C . PRO A 1 102 ? -17.088 1.104 7.567 1.00 93.00 102 PRO A C 1
ATOM 812 O O . PRO A 1 102 ? -17.732 2.081 7.189 1.00 93.00 102 PRO A O 1
ATOM 815 N N . ASP A 1 103 ? -16.911 0.831 8.862 1.00 93.31 103 ASP A N 1
ATOM 816 C CA . ASP A 1 103 ? -17.509 1.617 9.955 1.00 93.31 103 ASP A CA 1
ATOM 817 C C . ASP A 1 103 ? -16.689 2.862 10.353 1.00 93.31 103 ASP A C 1
ATOM 819 O O . ASP A 1 103 ? -17.101 3.620 11.229 1.00 93.31 103 ASP A O 1
ATOM 823 N N . GLY A 1 104 ? -15.540 3.090 9.706 1.00 89.25 104 GLY A N 1
ATOM 824 C CA . GLY A 1 104 ? -14.640 4.204 10.016 1.00 89.25 104 GLY A CA 1
ATOM 825 C C . GLY A 1 104 ? -13.670 3.936 11.166 1.00 89.25 104 GLY A C 1
ATOM 826 O O . GLY A 1 104 ? -12.802 4.766 11.434 1.00 89.25 104 GLY A O 1
ATOM 827 N N . SER A 1 105 ? -13.773 2.781 11.823 1.00 94.31 105 SER A N 1
ATOM 828 C CA . SER A 1 105 ? -12.784 2.320 12.787 1.00 94.31 105 SER A CA 1
ATOM 829 C C . SER A 1 105 ? -11.431 2.099 12.109 1.00 94.31 105 SER A C 1
ATOM 831 O O . SER A 1 105 ? -11.334 1.810 10.915 1.00 94.31 105 SER A O 1
ATOM 833 N N . ARG A 1 106 ? -10.364 2.212 12.899 1.00 95.25 106 ARG A N 1
ATOM 834 C CA . ARG A 1 106 ? -9.006 1.829 12.493 1.00 95.25 106 ARG A CA 1
ATOM 835 C C . ARG A 1 106 ? -8.724 0.341 12.698 1.00 95.25 106 ARG A C 1
ATOM 837 O O . ARG A 1 106 ? -7.628 -0.099 12.368 1.00 95.25 106 ARG A O 1
ATOM 844 N N . LYS A 1 107 ? -9.684 -0.400 13.258 1.00 95.75 107 LYS A N 1
ATOM 845 C CA . LYS A 1 107 ? -9.580 -1.824 13.600 1.00 95.75 107 LYS A CA 1
ATOM 846 C C . LYS A 1 107 ? -10.150 -2.694 12.486 1.00 95.75 107 LYS A C 1
ATOM 848 O O . LYS A 1 107 ? -11.204 -2.347 11.964 1.00 95.75 107 LYS A O 1
ATOM 853 N N . PHE A 1 108 ? -9.465 -3.786 12.164 1.00 90.88 108 PHE A N 1
ATOM 854 C CA . PHE A 1 108 ? -9.814 -4.744 11.112 1.00 90.88 108 PHE A CA 1
ATOM 855 C C . PHE A 1 108 ? -10.384 -6.045 11.678 1.00 90.88 108 PHE A C 1
ATOM 857 O O . PHE A 1 108 ? -10.012 -6.404 12.820 1.00 90.88 108 PHE A O 1
#